Protein AF-G9KE84-F1 (afdb_monomer_lite)

pLDDT: mean 96.29, std 6.26, range [55.69, 98.75]

Organism: Mustela putorius furo (NCBI:txid9669)

Sequence (86 aa):
EDGLVAWFALGIDPAAAEEFKQRHENCYFLHPPMPALLQLKEKEAGVVAQARSVLAWHSRYKFCPTCGSATKIEEGGYKRVCLKED

Foldseek 3Di:
DPPDDDDDADDDDPVVQVVVCVVCVPDDDDPDVPPRLVVDDPVVSVVCVVNVVLVVCCVPPQADPPPRAGWDADPNSPDTHGPDDD

Structure (mmCIF, N/CA/C/O backbone):
data_AF-G9KE84-F1
#
_entry.id   AF-G9KE84-F1
#
loop_
_atom_site.group_PDB
_atom_site.id
_atom_site.type_symbol
_atom_site.label_atom_id
_atom_site.label_alt_id
_atom_site.label_comp_id
_atom_site.label_asym_id
_atom_site.label_entity_id
_atom_site.label_seq_id
_atom_site.pdbx_PDB_ins_code
_atom_site.Cartn_x
_atom_site.Cartn_y
_atom_site.Cartn_z
_atom_site.occupancy
_atom_site.B_iso_or_equiv
_atom_site.auth_seq_id
_atom_site.auth_comp_id
_atom_site.auth_asym_id
_atom_site.auth_atom_id
_atom_site.pdbx_PDB_model_num
ATOM 1 N N . GLU A 1 1 ? 10.892 -15.752 22.991 1.00 55.69 1 GLU A N 1
ATOM 2 C CA . GLU A 1 1 ? 10.752 -15.049 21.701 1.00 55.69 1 GLU A CA 1
ATOM 3 C C . GLU A 1 1 ? 10.075 -13.718 21.995 1.00 55.69 1 GLU A C 1
ATOM 5 O O . GLU A 1 1 ? 9.089 -13.726 22.717 1.00 55.69 1 GLU A O 1
ATOM 10 N N . ASP A 1 2 ? 10.670 -12.600 21.588 1.00 73.31 2 ASP A N 1
ATOM 11 C CA . ASP A 1 2 ? 10.781 -11.324 22.336 1.00 73.31 2 ASP A CA 1
ATOM 12 C C . ASP A 1 2 ? 9.492 -10.528 22.654 1.00 73.31 2 ASP A C 1
ATOM 14 O O . ASP A 1 2 ? 9.559 -9.368 23.053 1.00 73.31 2 ASP A O 1
ATOM 18 N N . GLY A 1 3 ? 8.303 -11.115 22.493 1.00 87.44 3 GLY A N 1
ATOM 19 C CA . GLY A 1 3 ? 7.022 -10.488 22.845 1.00 87.44 3 GLY A CA 1
ATOM 20 C C . GLY A 1 3 ? 6.610 -9.328 21.932 1.00 87.44 3 GLY A C 1
ATOM 21 O O . GLY A 1 3 ? 5.677 -8.593 22.254 1.00 87.44 3 GLY A O 1
ATOM 22 N N . LEU A 1 4 ? 7.289 -9.149 20.796 1.00 93.31 4 LEU A N 1
ATOM 23 C CA . LEU A 1 4 ? 6.994 -8.091 19.835 1.00 93.31 4 LEU A CA 1
ATOM 24 C C . LEU A 1 4 ? 5.769 -8.450 18.984 1.00 93.31 4 LEU A C 1
ATOM 26 O O . LEU A 1 4 ? 5.701 -9.526 18.393 1.00 93.31 4 LEU A O 1
ATOM 30 N N . VAL A 1 5 ? 4.820 -7.517 18.880 1.00 95.88 5 VAL A N 1
ATOM 31 C CA . VAL A 1 5 ? 3.624 -7.650 18.036 1.00 95.88 5 VAL A CA 1
ATOM 32 C C . VAL A 1 5 ? 3.830 -6.864 16.745 1.00 95.88 5 VAL A C 1
ATOM 34 O O . VAL A 1 5 ? 3.865 -5.633 16.756 1.00 95.88 5 VAL A O 1
ATOM 37 N N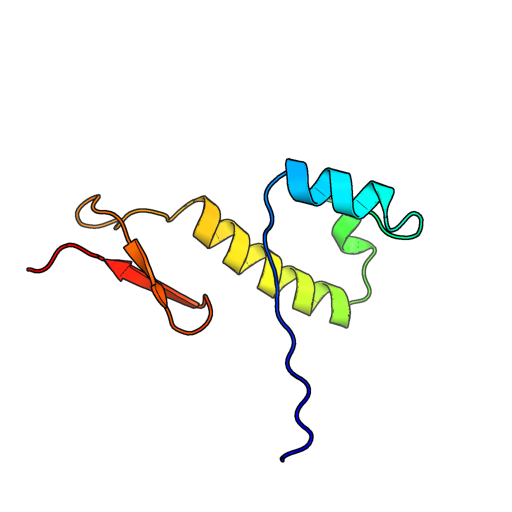 . ALA A 1 6 ? 3.962 -7.574 15.626 1.00 96.00 6 ALA A N 1
ATOM 38 C CA . ALA A 1 6 ? 4.110 -6.968 14.307 1.00 96.00 6 ALA A CA 1
ATOM 39 C C . ALA A 1 6 ? 2.751 -6.587 13.697 1.00 96.00 6 ALA A C 1
ATOM 41 O O . ALA A 1 6 ? 1.758 -7.294 13.864 1.00 96.00 6 ALA A O 1
ATOM 42 N N . TRP A 1 7 ? 2.731 -5.483 12.950 1.00 97.81 7 TRP A N 1
ATOM 43 C CA . TRP A 1 7 ? 1.566 -4.998 12.210 1.00 97.81 7 TRP A CA 1
ATOM 44 C C . TRP A 1 7 ? 1.917 -4.872 10.729 1.00 97.81 7 TRP A C 1
ATOM 46 O O . TRP A 1 7 ? 2.995 -4.393 10.382 1.00 97.81 7 TRP A O 1
ATOM 56 N N . PHE A 1 8 ? 0.989 -5.273 9.861 1.00 98.31 8 PHE A N 1
ATOM 57 C CA . PHE A 1 8 ? 1.158 -5.238 8.410 1.00 98.31 8 PHE A CA 1
ATOM 58 C C . PHE A 1 8 ? -0.032 -4.556 7.740 1.00 98.31 8 PHE A C 1
ATOM 60 O O . PHE A 1 8 ? -1.157 -4.602 8.236 1.00 98.31 8 PHE A O 1
ATOM 67 N N . ALA A 1 9 ? 0.221 -3.965 6.575 1.00 98.44 9 ALA A N 1
ATOM 68 C CA . ALA A 1 9 ? -0.811 -3.480 5.673 1.00 98.44 9 ALA A CA 1
ATOM 69 C C . ALA A 1 9 ? -0.847 -4.365 4.426 1.00 98.44 9 ALA A C 1
ATOM 71 O O . ALA A 1 9 ? 0.188 -4.596 3.802 1.00 98.44 9 ALA A O 1
ATOM 72 N N . LEU A 1 10 ? -2.037 -4.832 4.052 1.00 98.31 10 LEU A N 1
ATOM 73 C CA . LEU A 1 10 ? -2.227 -5.728 2.917 1.00 98.31 10 LEU A CA 1
ATOM 74 C C . LEU A 1 10 ? -3.171 -5.091 1.896 1.00 98.31 10 LEU A C 1
ATOM 76 O O . LEU A 1 10 ? -4.332 -4.820 2.192 1.00 98.31 10 LEU A O 1
ATOM 80 N N . GLY A 1 11 ? -2.661 -4.858 0.686 1.00 96.94 11 GLY A N 1
ATOM 81 C CA . GLY A 1 11 ? -3.494 -4.550 -0.473 1.00 96.94 11 GLY A CA 1
ATOM 82 C C . GLY A 1 11 ? -3.969 -5.845 -1.126 1.00 96.94 11 GLY A C 1
ATOM 83 O O . GLY A 1 11 ? -3.145 -6.702 -1.433 1.00 96.94 11 GLY A O 1
ATOM 84 N N . ILE A 1 12 ? -5.275 -5.969 -1.349 1.00 97.38 12 ILE A N 1
ATOM 85 C CA . ILE A 1 12 ? -5.906 -7.119 -2.012 1.00 97.38 12 ILE A CA 1
ATOM 86 C C . ILE A 1 12 ? -6.613 -6.673 -3.291 1.00 97.38 12 ILE A C 1
ATOM 88 O O . ILE A 1 12 ? -6.916 -5.489 -3.466 1.00 97.38 12 ILE A O 1
ATOM 92 N N . ASP A 1 13 ? -6.860 -7.615 -4.197 1.00 96.94 13 ASP A N 1
ATOM 93 C CA . ASP A 1 13 ? -7.659 -7.356 -5.387 1.00 96.94 13 ASP A CA 1
ATOM 94 C C . ASP A 1 13 ? -9.161 -7.222 -5.046 1.00 96.94 13 ASP A C 1
ATOM 96 O O . ASP A 1 13 ? -9.605 -7.639 -3.969 1.00 96.94 13 ASP A O 1
ATOM 100 N N . PRO A 1 14 ? -9.970 -6.635 -5.948 1.00 96.31 14 PRO A N 1
ATOM 101 C CA . PRO A 1 14 ? -11.387 -6.410 -5.683 1.00 96.31 14 PRO A CA 1
ATOM 102 C C . PRO A 1 14 ? -12.202 -7.685 -5.439 1.00 96.31 14 PRO A C 1
ATOM 104 O O . PRO A 1 14 ? -13.137 -7.638 -4.646 1.00 96.31 14 PRO A O 1
ATOM 107 N N . ALA A 1 15 ? -11.872 -8.817 -6.073 1.00 97.19 15 ALA A N 1
ATOM 108 C CA . ALA A 1 15 ? -12.641 -10.049 -5.899 1.00 97.19 15 ALA A CA 1
ATOM 109 C C . ALA A 1 15 ? -12.447 -10.614 -4.484 1.00 97.19 15 ALA A C 1
ATOM 111 O O . ALA A 1 15 ? -13.426 -10.926 -3.806 1.00 97.19 15 ALA A O 1
ATOM 112 N N . ALA A 1 16 ? -11.202 -10.632 -3.999 1.00 97.38 16 ALA A N 1
ATOM 113 C CA . ALA A 1 16 ? -10.901 -10.987 -2.614 1.00 97.38 16 ALA A CA 1
ATOM 114 C C . ALA A 1 16 ? -11.564 -10.026 -1.604 1.00 97.38 16 ALA A C 1
ATOM 116 O O . ALA A 1 16 ? -12.025 -10.448 -0.543 1.00 97.38 16 ALA A O 1
ATOM 117 N N . ALA A 1 17 ? -11.656 -8.732 -1.931 1.00 96.81 17 ALA A N 1
ATOM 118 C CA . ALA A 1 17 ? -12.327 -7.746 -1.083 1.00 96.81 17 ALA A CA 1
ATOM 119 C C . ALA A 1 17 ? -13.849 -7.970 -0.984 1.00 96.81 17 ALA A C 1
ATOM 121 O O . ALA A 1 17 ? -14.428 -7.751 0.082 1.00 96.81 17 ALA A O 1
ATOM 122 N N . GLU A 1 18 ? -14.509 -8.409 -2.061 1.00 96.50 18 GLU A N 1
ATOM 123 C CA . GLU A 1 18 ? -15.931 -8.781 -2.022 1.00 96.50 18 GLU A CA 1
ATOM 124 C C . GLU A 1 18 ? -16.173 -10.023 -1.162 1.00 96.50 18 GLU A C 1
ATOM 126 O O . GLU A 1 18 ? -17.066 -10.011 -0.313 1.00 96.50 18 GLU A O 1
ATOM 131 N N . GLU A 1 19 ? -15.349 -11.061 -1.319 1.00 96.94 19 GLU A N 1
ATOM 132 C CA . GLU A 1 19 ? -15.431 -12.267 -0.487 1.00 96.94 19 GLU A CA 1
ATOM 133 C C . GLU A 1 19 ? -15.252 -11.929 1.003 1.00 96.94 19 GLU A C 1
ATOM 135 O O . GLU A 1 19 ? -16.013 -12.401 1.852 1.00 96.94 19 GLU A O 1
ATOM 140 N N . PHE A 1 20 ? -14.292 -11.055 1.331 1.00 97.12 20 PHE A N 1
ATOM 141 C CA . PHE A 1 20 ? -14.059 -10.616 2.707 1.00 97.12 20 PHE A CA 1
ATOM 142 C C . PHE A 1 20 ? -15.298 -9.947 3.318 1.00 97.12 20 PHE A C 1
ATOM 144 O O . PHE A 1 20 ? -15.669 -10.258 4.449 1.00 97.12 20 PHE A O 1
ATOM 151 N N . LYS A 1 21 ? -15.970 -9.064 2.567 1.00 96.38 21 LYS A N 1
ATOM 152 C CA . LYS A 1 21 ? -17.190 -8.381 3.030 1.00 96.38 21 LYS A CA 1
ATOM 153 C C . LYS A 1 21 ? -18.334 -9.353 3.302 1.00 96.38 21 LYS A C 1
ATOM 155 O O . LYS A 1 21 ? -19.041 -9.185 4.288 1.00 96.38 21 LYS A O 1
ATOM 160 N N . GLN A 1 22 ? -18.494 -10.379 2.465 1.00 95.12 22 GLN A N 1
ATOM 161 C CA . GLN A 1 22 ? -19.522 -11.409 2.657 1.00 95.12 22 GLN A CA 1
ATOM 162 C C . GLN A 1 22 ? -19.272 -12.250 3.913 1.00 95.12 22 GLN A C 1
ATOM 164 O O . GLN A 1 22 ? -20.214 -12.684 4.566 1.00 95.12 22 GLN A O 1
ATOM 169 N N . ARG A 1 23 ? -18.001 -12.479 4.264 1.00 97.31 23 ARG A N 1
ATOM 170 C CA . ARG A 1 23 ? -17.620 -13.252 5.453 1.00 97.31 23 ARG A CA 1
ATOM 171 C C . ARG A 1 23 ? -17.677 -12.436 6.748 1.00 97.31 23 ARG A C 1
ATOM 173 O O . ARG A 1 23 ? -17.850 -13.014 7.820 1.00 97.31 23 ARG A O 1
ATOM 180 N N . HIS A 1 24 ? -17.503 -11.117 6.668 1.00 97.25 24 HIS A N 1
ATOM 181 C CA . HIS A 1 24 ? -17.346 -10.239 7.828 1.00 97.25 24 HIS A CA 1
ATOM 182 C C . HIS A 1 24 ? -18.307 -9.044 7.780 1.00 97.25 24 HIS A C 1
ATOM 184 O O . HIS A 1 24 ? -17.907 -7.922 7.481 1.00 97.25 24 HIS A O 1
ATOM 190 N N . GLU A 1 25 ? -19.566 -9.279 8.157 1.00 95.19 25 GLU A N 1
ATOM 191 C CA . GLU A 1 25 ? -20.662 -8.295 8.074 1.00 95.19 25 GLU A CA 1
ATOM 192 C C . GLU A 1 25 ? -20.430 -7.011 8.897 1.00 95.19 25 GLU A C 1
ATOM 194 O O . GLU A 1 25 ? -20.916 -5.942 8.538 1.00 95.19 25 GLU A O 1
ATOM 199 N N . ASN A 1 26 ? -19.647 -7.086 9.979 1.00 97.19 26 ASN A N 1
ATOM 200 C CA . ASN A 1 26 ? -19.339 -5.938 10.845 1.00 97.19 26 ASN A CA 1
ATOM 201 C C . ASN A 1 26 ? -18.132 -5.108 10.370 1.00 97.19 26 ASN A C 1
ATOM 203 O O . ASN A 1 26 ? -17.708 -4.179 11.060 1.00 97.19 26 ASN A O 1
ATOM 207 N N . CYS A 1 27 ? -17.543 -5.443 9.221 1.00 96.94 27 CYS A N 1
ATOM 208 C CA . CYS A 1 27 ? -16.394 -4.745 8.662 1.00 96.94 27 CYS A CA 1
ATOM 209 C C . CYS A 1 27 ? -16.720 -4.202 7.271 1.00 96.94 27 CYS A C 1
ATOM 211 O O . CYS A 1 27 ? -17.376 -4.847 6.460 1.00 96.94 27 CYS A O 1
ATOM 213 N N . TYR A 1 28 ? -16.209 -3.013 6.964 1.00 96.44 28 TYR A N 1
ATOM 214 C CA . TYR A 1 28 ? -16.356 -2.405 5.647 1.00 96.44 28 TYR A CA 1
ATOM 215 C C . TYR A 1 28 ? -15.089 -1.641 5.261 1.00 96.44 28 TYR A C 1
ATOM 217 O O . TYR A 1 28 ? -14.297 -1.232 6.111 1.00 96.44 28 TYR A O 1
ATOM 225 N N . PHE A 1 29 ? -14.901 -1.427 3.960 1.00 96.88 29 PHE A N 1
ATOM 226 C CA . PHE A 1 29 ? -13.819 -0.589 3.449 1.00 96.88 29 PHE A CA 1
ATOM 227 C C . PHE A 1 29 ? -14.252 0.877 3.453 1.00 96.88 29 PHE A C 1
ATOM 229 O O . PHE A 1 29 ? -15.237 1.248 2.811 1.00 96.88 29 PHE A O 1
ATOM 236 N N . LEU A 1 30 ? -13.511 1.716 4.171 1.00 97.25 30 LEU A N 1
ATOM 237 C CA . LEU A 1 30 ? -13.820 3.135 4.323 1.00 97.25 30 LEU A CA 1
ATOM 238 C C . LEU A 1 30 ? -13.642 3.896 2.996 1.00 97.25 30 LEU A C 1
ATOM 240 O O . LEU A 1 30 ? -12.544 3.945 2.438 1.00 97.25 30 LEU A O 1
ATOM 244 N N . HIS A 1 31 ? -14.718 4.508 2.495 1.00 96.12 31 HIS A N 1
ATOM 245 C CA . HIS A 1 31 ? -14.730 5.281 1.251 1.00 96.12 31 HIS A CA 1
ATOM 246 C C . HIS A 1 31 ? -15.865 6.334 1.253 1.00 96.12 31 HIS A C 1
ATOM 248 O O . HIS A 1 31 ? -16.876 6.115 1.916 1.00 96.12 31 HIS A O 1
ATOM 254 N N . PRO A 1 32 ? -15.734 7.454 0.507 1.00 97.75 32 PRO A N 1
ATOM 255 C CA . PRO A 1 32 ? -14.505 7.941 -0.122 1.00 97.75 32 PRO A CA 1
ATOM 256 C C . PRO A 1 32 ? -13.474 8.389 0.936 1.00 97.75 32 PRO A C 1
ATOM 258 O O . PRO A 1 32 ? -13.858 8.763 2.039 1.00 97.75 32 PRO A O 1
ATOM 261 N N . PRO A 1 33 ? -12.160 8.390 0.632 1.00 97.00 33 PRO A N 1
ATOM 262 C CA . PRO A 1 33 ? -11.127 8.699 1.626 1.00 97.00 33 PRO A CA 1
ATOM 263 C C . PRO A 1 33 ? -11.280 10.071 2.295 1.00 97.00 33 PRO A C 1
ATOM 265 O O . PRO A 1 33 ? -11.039 10.195 3.491 1.00 97.00 33 PRO A O 1
ATOM 268 N N . MET A 1 34 ? -11.698 11.094 1.545 1.00 97.19 34 MET A N 1
ATOM 269 C CA . MET A 1 34 ? -11.997 12.419 2.086 1.00 97.19 34 MET A CA 1
ATOM 270 C C . MET A 1 34 ? -13.512 12.662 2.074 1.00 97.19 34 MET A C 1
ATOM 272 O O . MET A 1 34 ? -14.124 12.456 1.026 1.00 97.19 34 MET A O 1
ATOM 276 N N . PRO A 1 35 ? -14.116 13.114 3.190 1.00 97.31 35 PRO A N 1
ATOM 277 C CA . PRO A 1 35 ? -13.494 13.388 4.491 1.00 97.31 35 PRO A CA 1
ATOM 278 C C . PRO A 1 35 ? -13.432 12.163 5.426 1.00 97.31 35 PRO A C 1
ATOM 280 O O . PRO A 1 35 ? -13.070 12.322 6.585 1.00 97.31 35 PRO A O 1
ATOM 283 N N . ALA A 1 36 ? -13.801 10.955 4.979 1.00 98.19 36 ALA A N 1
ATOM 284 C CA . ALA A 1 36 ? -14.043 9.818 5.875 1.00 98.19 36 ALA A CA 1
ATOM 285 C C . ALA A 1 36 ? -12.841 9.423 6.752 1.00 98.19 36 ALA A C 1
ATOM 287 O O . ALA A 1 36 ? -13.027 9.071 7.912 1.00 98.19 36 ALA A O 1
ATOM 288 N N . LEU A 1 37 ? -11.607 9.542 6.250 1.00 98.12 37 LEU A N 1
ATOM 289 C CA . LEU A 1 37 ? -10.396 9.266 7.035 1.00 98.12 37 LEU A CA 1
ATOM 290 C C . LEU A 1 37 ? -10.241 10.187 8.256 1.00 98.12 37 LEU A C 1
ATOM 292 O O . LEU A 1 37 ? -9.576 9.801 9.212 1.00 98.12 37 LEU A O 1
ATOM 296 N N . LEU A 1 38 ? -10.875 11.366 8.255 1.00 98.12 38 LEU A N 1
ATOM 297 C CA . LEU A 1 38 ? -10.882 12.288 9.396 1.00 98.12 38 LEU A CA 1
ATOM 298 C C . LEU A 1 38 ? -11.762 11.799 10.558 1.00 98.12 38 LEU A C 1
ATOM 300 O O . LEU A 1 38 ? -11.737 12.397 11.626 1.00 98.12 38 LEU A O 1
ATOM 304 N N . GLN A 1 39 ? -12.544 10.733 10.359 1.00 97.88 39 GLN A N 1
ATOM 305 C CA . GLN A 1 39 ? -13.362 10.118 11.409 1.00 97.88 39 GLN A CA 1
ATOM 306 C C . GLN A 1 39 ? -12.559 9.138 12.284 1.00 97.88 39 GLN A C 1
ATOM 308 O O . GLN A 1 39 ? -13.038 8.729 13.339 1.00 97.88 39 GLN A O 1
ATOM 313 N N . LEU A 1 40 ? -11.352 8.745 11.858 1.00 98.12 40 LEU A N 1
ATOM 314 C CA . LEU A 1 40 ? -10.469 7.872 12.633 1.00 98.12 40 LEU A CA 1
ATOM 315 C C . LEU A 1 40 ? -9.836 8.635 13.801 1.00 98.12 40 LEU A C 1
ATOM 317 O O . LEU A 1 40 ? -9.522 9.821 13.689 1.00 98.12 40 LEU A O 1
ATOM 321 N N . LYS A 1 41 ? -9.566 7.938 14.911 1.00 98.56 41 LYS A N 1
ATOM 322 C CA . LYS A 1 41 ? -8.769 8.512 16.004 1.00 98.56 41 LYS A CA 1
ATOM 323 C C . LYS A 1 41 ? -7.348 8.776 15.519 1.00 98.56 41 LYS A C 1
ATOM 325 O O . LYS A 1 41 ? -6.809 8.009 14.729 1.00 98.56 41 LYS A O 1
ATOM 330 N N . GLU A 1 42 ? -6.695 9.800 16.062 1.00 97.94 42 GLU A N 1
ATOM 331 C CA . GLU A 1 42 ? -5.376 10.266 15.601 1.00 97.94 42 GLU A CA 1
ATOM 332 C C . GLU A 1 42 ? -4.322 9.153 15.460 1.00 97.94 42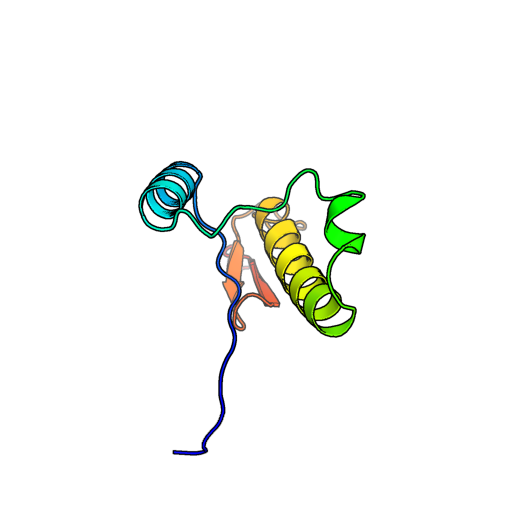 GLU A C 1
ATOM 334 O O . GLU A 1 42 ? -3.589 9.104 14.473 1.00 97.94 42 GLU A O 1
ATOM 339 N N . LYS A 1 43 ? -4.253 8.226 16.427 1.00 97.88 43 LYS A N 1
ATOM 340 C CA . LYS A 1 43 ? -3.280 7.120 16.402 1.00 97.88 43 LYS A CA 1
ATOM 341 C C . LYS A 1 43 ? -3.556 6.118 15.280 1.00 97.88 43 LYS A C 1
ATOM 343 O O . LYS A 1 43 ? -2.624 5.701 14.602 1.00 97.88 43 LYS A O 1
ATOM 348 N N . GLU A 1 44 ? -4.821 5.780 15.051 1.00 98.38 44 GLU A N 1
ATOM 349 C CA . GLU A 1 44 ? -5.241 4.888 13.963 1.00 98.38 44 GLU A CA 1
ATOM 350 C C . GLU A 1 44 ? -5.069 5.578 12.608 1.00 98.38 44 GLU A C 1
ATOM 352 O O . GLU A 1 44 ? -4.534 4.988 11.670 1.00 98.38 44 GLU A O 1
ATOM 357 N N . ALA A 1 45 ? -5.442 6.858 12.526 1.00 98.44 45 ALA A N 1
ATOM 358 C CA . ALA A 1 45 ? -5.269 7.682 11.339 1.00 98.44 45 ALA A CA 1
ATOM 359 C C . ALA A 1 45 ? -3.795 7.750 10.910 1.00 98.44 45 ALA A C 1
ATOM 361 O O . ALA A 1 45 ? -3.509 7.642 9.720 1.00 98.44 45 ALA A O 1
ATOM 362 N N . GLY A 1 46 ? -2.857 7.862 11.859 1.00 98.50 46 GLY A N 1
ATOM 363 C CA . GLY A 1 46 ? -1.419 7.841 11.577 1.00 98.50 46 GLY A CA 1
ATOM 364 C C . GLY A 1 46 ? -0.944 6.528 10.943 1.00 98.50 46 GLY A C 1
ATOM 365 O O . GLY A 1 46 ? -0.246 6.550 9.927 1.00 98.50 46 GLY A O 1
ATOM 366 N N . VAL A 1 47 ? -1.378 5.384 11.482 1.00 98.56 47 VAL A N 1
ATOM 367 C CA . VAL A 1 47 ? -1.054 4.056 10.926 1.00 98.56 47 VAL A CA 1
ATOM 368 C C . VAL A 1 47 ? -1.671 3.882 9.534 1.00 98.56 47 VAL A C 1
ATOM 370 O O . VAL A 1 47 ? -0.993 3.454 8.597 1.00 98.56 47 VAL A O 1
ATOM 373 N N . VAL A 1 48 ? -2.935 4.278 9.356 1.00 98.62 48 VAL A N 1
ATOM 374 C CA . VAL A 1 48 ? -3.616 4.225 8.053 1.00 98.62 48 VAL A CA 1
ATOM 375 C C . VAL A 1 48 ? -2.948 5.157 7.041 1.00 98.62 48 VAL A C 1
ATOM 377 O O . VAL A 1 48 ? -2.807 4.782 5.877 1.00 98.62 48 VAL A O 1
ATOM 380 N N . ALA A 1 49 ? -2.489 6.341 7.453 1.00 98.56 49 ALA A N 1
ATOM 381 C CA . ALA A 1 49 ? -1.785 7.276 6.581 1.00 98.56 49 ALA A CA 1
ATOM 382 C C . ALA A 1 49 ? -0.477 6.676 6.046 1.00 98.56 49 ALA A C 1
ATOM 384 O O . ALA A 1 49 ? -0.230 6.742 4.838 1.00 98.56 49 ALA A O 1
ATOM 385 N N . GLN A 1 50 ? 0.322 6.037 6.907 1.00 98.69 50 GLN A N 1
ATOM 386 C CA . GLN A 1 50 ? 1.538 5.324 6.506 1.00 98.69 50 GLN A CA 1
ATOM 387 C C . GLN A 1 50 ? 1.213 4.198 5.514 1.00 98.69 50 GLN A C 1
ATOM 389 O O . GLN A 1 50 ? 1.716 4.196 4.387 1.00 98.69 50 GLN A O 1
ATOM 394 N N . ALA A 1 51 ? 0.320 3.283 5.902 1.00 98.69 51 ALA A N 1
ATOM 395 C CA . ALA A 1 51 ? -0.071 2.128 5.098 1.00 98.69 51 ALA A CA 1
ATOM 396 C C . ALA A 1 51 ? -0.607 2.538 3.718 1.00 98.69 51 ALA A C 1
ATOM 398 O O . ALA A 1 51 ? -0.136 2.067 2.680 1.00 98.69 51 ALA A O 1
ATOM 399 N N . ARG A 1 52 ? -1.567 3.469 3.691 1.00 98.56 52 ARG A N 1
ATOM 400 C CA . ARG A 1 52 ? -2.200 3.938 2.457 1.00 98.56 52 ARG A CA 1
ATOM 401 C C . ARG A 1 52 ? -1.206 4.645 1.539 1.00 98.56 52 ARG A C 1
ATOM 403 O O . ARG A 1 52 ? -1.316 4.492 0.326 1.00 98.56 52 ARG A O 1
ATOM 410 N N . SER A 1 53 ? -0.243 5.391 2.085 1.00 98.69 53 SER A N 1
ATOM 411 C CA . SER A 1 53 ? 0.772 6.093 1.287 1.00 98.69 53 SER A CA 1
ATOM 412 C C . SER A 1 53 ? 1.720 5.123 0.583 1.00 98.69 53 SER A C 1
ATOM 414 O O . SER A 1 53 ? 1.946 5.262 -0.620 1.00 98.69 53 SER A O 1
ATOM 416 N N . VAL A 1 54 ? 2.210 4.097 1.289 1.00 98.75 54 VAL A N 1
ATOM 417 C CA . VAL A 1 54 ? 3.086 3.064 0.704 1.00 98.75 54 VAL A CA 1
ATOM 418 C C . VAL A 1 54 ? 2.336 2.238 -0.348 1.00 98.75 54 VAL A C 1
ATOM 420 O O . VAL A 1 54 ? 2.829 2.058 -1.463 1.00 98.75 54 VAL A O 1
ATOM 423 N N . LEU A 1 55 ? 1.101 1.810 -0.057 1.00 98.56 55 LEU A N 1
ATOM 424 C CA . LEU A 1 55 ? 0.270 1.083 -1.026 1.00 98.56 55 LEU A CA 1
ATOM 425 C C . LEU A 1 55 ? -0.056 1.939 -2.265 1.00 98.56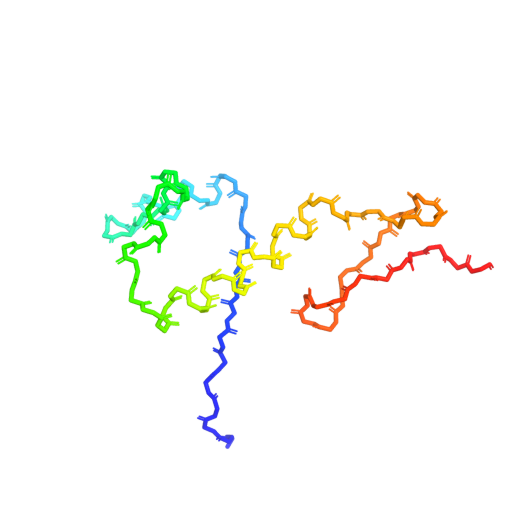 55 LEU A C 1
ATOM 427 O O . LEU A 1 55 ? -0.003 1.449 -3.396 1.00 98.56 55 LEU A O 1
ATOM 431 N N . ALA A 1 56 ? -0.334 3.235 -2.083 1.00 98.50 56 ALA A N 1
ATOM 432 C CA . ALA A 1 56 ? -0.552 4.158 -3.194 1.00 98.50 56 ALA A CA 1
ATOM 433 C C . ALA A 1 56 ? 0.714 4.328 -4.048 1.00 98.50 56 ALA A C 1
ATOM 435 O O . ALA A 1 56 ? 0.620 4.298 -5.279 1.00 98.50 56 ALA A O 1
ATOM 436 N N . TRP A 1 57 ? 1.891 4.441 -3.426 1.00 98.62 57 TRP A N 1
ATOM 437 C CA . TRP A 1 57 ? 3.168 4.473 -4.136 1.00 98.62 57 TRP A CA 1
ATOM 438 C C . TRP A 1 57 ? 3.366 3.211 -4.981 1.00 98.62 57 TRP A C 1
ATOM 440 O O . TRP A 1 57 ? 3.588 3.314 -6.187 1.00 98.62 57 TRP A O 1
ATOM 450 N N . HIS A 1 58 ? 3.166 2.022 -4.410 1.00 98.31 58 HIS A N 1
ATOM 451 C CA . HIS A 1 58 ? 3.247 0.766 -5.159 1.00 98.31 58 HIS A CA 1
ATOM 452 C C . HIS A 1 58 ? 2.263 0.678 -6.329 1.00 98.31 58 HIS A C 1
ATOM 454 O O . HIS A 1 58 ? 2.601 0.116 -7.371 1.00 98.31 58 HIS A O 1
ATOM 460 N N . SER A 1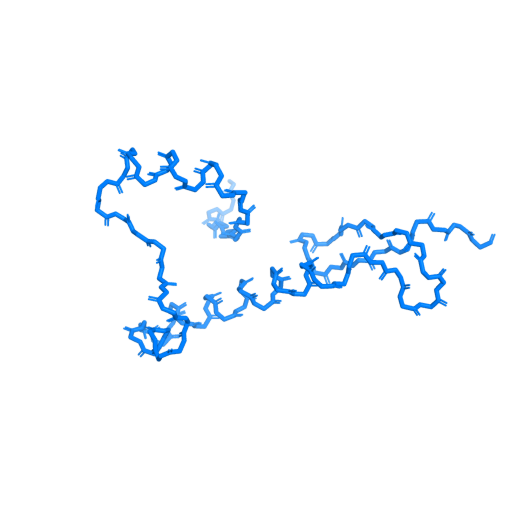 59 ? 1.061 1.245 -6.193 1.00 97.62 59 SER A N 1
ATOM 461 C CA . SER A 1 59 ? 0.075 1.228 -7.277 1.00 97.62 59 SER A CA 1
ATOM 462 C C . SER A 1 59 ? 0.518 2.040 -8.503 1.00 97.62 59 SER A C 1
ATOM 464 O O . SER A 1 59 ? 0.179 1.667 -9.626 1.00 97.62 59 SER A O 1
ATOM 466 N N . ARG A 1 60 ? 1.304 3.110 -8.300 1.00 98.31 60 ARG A N 1
ATOM 467 C CA . ARG A 1 60 ? 1.682 4.080 -9.344 1.00 98.31 60 ARG A CA 1
ATOM 468 C C . ARG A 1 60 ? 3.123 3.936 -9.838 1.00 98.31 60 ARG A C 1
ATOM 470 O O . ARG A 1 60 ? 3.386 4.206 -11.001 1.00 98.31 60 ARG A O 1
ATOM 477 N N . TYR A 1 61 ? 4.043 3.477 -8.995 1.00 98.19 61 TYR A N 1
ATOM 478 C CA . TYR A 1 61 ? 5.481 3.419 -9.285 1.00 98.19 61 TYR A CA 1
ATOM 479 C C . TYR A 1 61 ? 5.948 1.982 -9.536 1.00 98.19 61 TYR A C 1
ATOM 481 O O . TYR A 1 61 ? 6.869 1.485 -8.895 1.00 98.19 61 TYR A O 1
ATOM 489 N N . LYS A 1 62 ? 5.286 1.280 -10.462 1.00 98.12 62 LYS A N 1
ATOM 490 C CA . LYS A 1 62 ? 5.600 -0.127 -10.781 1.00 98.12 62 LYS A CA 1
ATOM 491 C C . LYS A 1 62 ? 6.868 -0.297 -11.632 1.00 98.12 62 LYS A C 1
ATOM 493 O O . LYS A 1 62 ? 7.456 -1.380 -11.643 1.00 98.12 62 LYS A O 1
ATOM 498 N N . PHE A 1 63 ? 7.312 0.763 -12.301 1.00 98.50 63 PHE A N 1
ATOM 499 C CA . PHE A 1 63 ? 8.440 0.761 -13.234 1.00 98.50 63 PHE A CA 1
ATOM 500 C C . PHE A 1 63 ? 9.529 1.742 -12.795 1.00 98.50 63 PHE A C 1
ATOM 502 O O . PHE A 1 63 ? 9.265 2.693 -12.058 1.00 98.50 63 PHE A O 1
ATOM 509 N N . CYS A 1 64 ? 10.759 1.493 -13.239 1.00 98.12 64 CYS A N 1
ATOM 510 C CA . CYS A 1 64 ? 11.910 2.328 -12.945 1.00 98.12 64 CYS A CA 1
ATOM 511 C C . CYS A 1 64 ? 11.750 3.685 -13.649 1.00 98.12 64 CYS A C 1
ATOM 513 O O . CYS A 1 64 ? 11.611 3.705 -14.874 1.00 98.12 64 CYS A O 1
ATOM 515 N N . PRO A 1 65 ? 11.814 4.814 -12.922 1.00 97.94 65 PRO A N 1
ATOM 516 C CA . PRO A 1 65 ? 11.698 6.135 -13.536 1.00 97.94 65 PRO A CA 1
ATOM 517 C C . PRO A 1 65 ? 12.869 6.464 -14.477 1.00 97.94 65 PRO A C 1
ATOM 519 O O . PRO A 1 65 ? 12.714 7.303 -15.354 1.00 97.94 65 PRO A O 1
ATOM 522 N N . THR A 1 66 ? 14.020 5.801 -14.322 1.00 98.00 66 THR A N 1
ATOM 523 C CA . THR A 1 66 ? 15.225 6.054 -15.127 1.00 98.00 66 THR A CA 1
ATOM 524 C C . THR A 1 66 ? 15.211 5.313 -16.463 1.00 98.00 66 THR A C 1
ATOM 526 O O . THR A 1 66 ? 15.551 5.894 -17.487 1.00 98.00 66 THR A O 1
ATOM 529 N N . CYS A 1 67 ? 14.842 4.026 -16.471 1.00 97.81 67 CYS A N 1
ATOM 530 C CA . CYS A 1 67 ? 14.968 3.171 -17.661 1.00 97.81 67 CYS A CA 1
ATOM 531 C C . CYS A 1 67 ? 13.652 2.532 -18.135 1.00 97.81 67 CYS A C 1
ATOM 533 O O . CYS A 1 67 ? 13.658 1.790 -19.113 1.00 97.81 67 CYS A O 1
ATOM 535 N N . GLY A 1 68 ? 12.539 2.743 -17.426 1.00 97.75 68 GLY A N 1
ATOM 536 C CA . GLY A 1 68 ? 11.231 2.168 -17.757 1.00 97.75 68 GLY A CA 1
ATOM 537 C C . GLY A 1 68 ? 11.080 0.666 -17.482 1.00 97.75 68 GLY A C 1
ATOM 538 O O 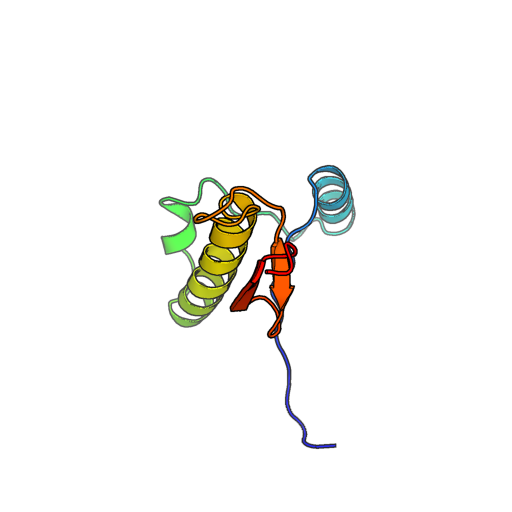. GLY A 1 68 ? 9.984 0.133 -17.633 1.00 97.75 68 GLY A O 1
ATOM 539 N N . SER A 1 69 ? 12.137 -0.031 -17.051 1.00 98.25 69 SER A N 1
ATOM 540 C CA . SER A 1 69 ? 12.075 -1.468 -16.746 1.00 98.25 69 SER A CA 1
ATOM 541 C C . SER A 1 69 ? 11.225 -1.758 -15.508 1.00 98.25 69 SER A C 1
ATOM 543 O O . SER A 1 69 ? 11.021 -0.892 -14.654 1.00 98.25 69 SER A O 1
ATOM 545 N N . ALA A 1 70 ? 10.727 -2.989 -15.388 1.00 98.12 70 ALA A N 1
ATOM 546 C CA . ALA A 1 70 ? 9.988 -3.416 -14.205 1.00 98.12 70 ALA A CA 1
ATOM 547 C C . ALA A 1 70 ? 10.850 -3.314 -12.932 1.00 98.12 70 ALA A C 1
ATOM 549 O O . ALA A 1 70 ? 12.081 -3.388 -12.970 1.00 98.12 70 ALA A O 1
ATOM 550 N N . THR A 1 71 ? 10.184 -3.144 -11.791 1.00 98.56 71 THR A N 1
ATOM 551 C CA . THR A 1 71 ? 10.830 -3.101 -10.472 1.00 98.56 71 THR A CA 1
ATOM 552 C C . THR A 1 71 ? 10.240 -4.163 -9.552 1.00 98.56 71 THR A C 1
ATOM 554 O O . THR A 1 71 ? 9.040 -4.440 -9.624 1.00 98.56 71 THR A O 1
ATOM 557 N N . LYS A 1 72 ? 11.052 -4.707 -8.645 1.00 98.06 72 LYS A N 1
ATOM 558 C CA . LYS A 1 72 ? 10.597 -5.574 -7.543 1.00 98.06 72 LYS A CA 1
ATOM 559 C C . LYS A 1 72 ? 10.475 -4.791 -6.237 1.00 98.06 72 LYS A C 1
ATOM 561 O O . LYS A 1 72 ? 11.171 -3.795 -6.062 1.00 98.06 72 LYS A O 1
ATOM 566 N N . ILE A 1 73 ? 9.584 -5.232 -5.348 1.00 98.25 73 ILE A N 1
ATOM 567 C CA . ILE A 1 73 ? 9.424 -4.680 -3.992 1.00 98.25 73 ILE A CA 1
ATOM 568 C C . ILE A 1 73 ? 10.433 -5.356 -3.059 1.00 98.25 73 ILE A C 1
ATOM 570 O O . ILE A 1 73 ? 10.582 -6.573 -3.111 1.00 98.25 73 ILE A O 1
ATOM 574 N N . GLU A 1 74 ? 11.086 -4.580 -2.198 1.00 98.06 74 GLU A N 1
ATOM 575 C CA . GLU A 1 74 ? 12.027 -5.053 -1.175 1.00 98.06 74 GLU A CA 1
ATOM 576 C C . GLU A 1 74 ? 11.827 -4.296 0.156 1.00 98.06 74 GLU A C 1
ATOM 578 O O . GLU A 1 74 ? 10.919 -3.469 0.275 1.00 98.06 74 GLU A O 1
ATOM 583 N N . GLU A 1 75 ? 12.650 -4.606 1.168 1.00 97.75 75 GLU A N 1
ATOM 584 C CA . GLU A 1 75 ? 12.661 -3.959 2.498 1.00 97.75 75 GLU A CA 1
ATOM 585 C C . GLU A 1 75 ? 11.260 -3.863 3.133 1.00 97.75 75 GLU A C 1
ATOM 587 O O . GLU A 1 75 ? 10.823 -2.814 3.599 1.00 97.75 75 GLU A O 1
ATOM 592 N N . GLY A 1 76 ? 10.503 -4.965 3.087 1.00 97.19 76 GLY A N 1
ATOM 593 C CA . GLY A 1 76 ? 9.164 -5.036 3.683 1.00 97.19 76 GLY A CA 1
ATOM 594 C C . GLY A 1 76 ? 8.127 -4.099 3.050 1.00 97.19 76 GLY A C 1
ATOM 595 O O . GLY A 1 76 ? 7.139 -3.772 3.699 1.00 97.19 76 GLY A O 1
ATOM 596 N N . GLY A 1 77 ? 8.341 -3.649 1.808 1.00 97.94 77 GLY A N 1
ATOM 597 C CA . GLY A 1 77 ? 7.449 -2.710 1.117 1.00 97.94 77 GLY A CA 1
ATOM 598 C C . GLY A 1 77 ? 8.005 -1.292 0.995 1.00 97.94 77 GLY A C 1
ATOM 599 O O . GLY A 1 77 ? 7.448 -0.481 0.263 1.00 97.94 77 GLY A O 1
ATOM 600 N N . TYR A 1 78 ? 9.120 -0.975 1.653 1.00 98.31 78 TYR A N 1
ATOM 601 C CA . TYR A 1 78 ? 9.664 0.388 1.663 1.00 98.31 78 TYR A CA 1
ATOM 602 C C . TYR A 1 78 ? 10.621 0.694 0.513 1.00 98.31 78 TYR A C 1
ATOM 604 O O . TYR A 1 78 ? 11.039 1.839 0.351 1.00 98.31 78 TYR A O 1
ATOM 612 N N . LYS A 1 79 ? 10.934 -0.294 -0.331 1.00 98.50 79 LYS A N 1
ATOM 613 C CA . LYS A 1 79 ? 11.862 -0.115 -1.446 1.00 98.50 79 LYS A CA 1
ATOM 614 C C . LYS A 1 79 ? 11.362 -0.758 -2.722 1.00 98.50 79 LYS A C 1
ATOM 616 O O . LYS A 1 79 ? 10.677 -1.781 -2.711 1.00 98.50 79 LYS A O 1
ATOM 621 N N . ARG A 1 80 ? 11.741 -0.146 -3.842 1.00 98.44 80 ARG A N 1
ATOM 622 C CA . ARG A 1 80 ? 11.615 -0.736 -5.169 1.00 98.44 80 ARG A CA 1
ATOM 623 C C . ARG A 1 80 ? 12.961 -0.709 -5.864 1.00 98.44 80 ARG A C 1
ATOM 625 O O . ARG A 1 80 ? 13.628 0.322 -5.866 1.00 98.44 80 ARG A O 1
ATOM 632 N N . VAL A 1 81 ? 13.341 -1.839 -6.446 1.00 98.19 81 VAL A N 1
ATOM 633 C CA . VAL A 1 81 ? 14.635 -2.025 -7.110 1.00 98.19 81 VAL A CA 1
ATOM 634 C C . VAL A 1 81 ? 14.404 -2.354 -8.576 1.00 98.19 81 VAL A C 1
ATOM 636 O O . VAL A 1 81 ? 13.548 -3.178 -8.904 1.00 98.19 81 VAL A O 1
ATOM 639 N N . CYS A 1 82 ? 15.135 -1.665 -9.453 1.00 98.19 82 CYS A N 1
ATOM 640 C CA . CYS A 1 82 ? 15.124 -1.918 -10.889 1.00 98.19 82 CYS A CA 1
ATOM 641 C C . CYS A 1 82 ? 15.600 -3.345 -11.179 1.00 98.19 82 CYS A C 1
ATOM 643 O O . CYS A 1 82 ? 16.563 -3.803 -10.575 1.00 98.19 82 CYS A O 1
ATOM 645 N N . LEU A 1 83 ? 14.915 -4.043 -12.087 1.00 97.44 83 LEU A N 1
ATOM 646 C CA . LEU A 1 8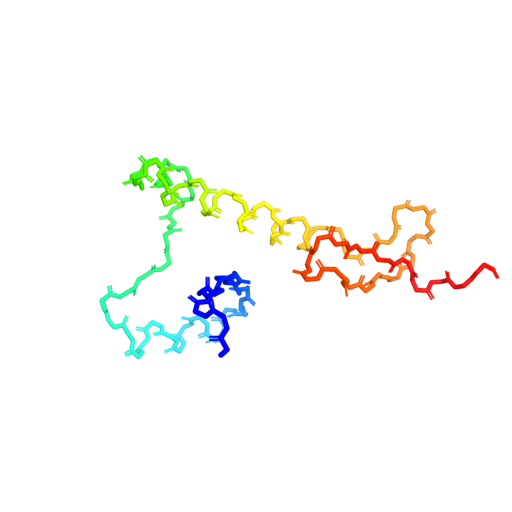3 ? 15.291 -5.401 -12.498 1.00 97.44 83 LEU A CA 1
ATOM 647 C C . LEU A 1 83 ? 16.260 -5.437 -13.680 1.00 97.44 83 LEU A C 1
ATOM 649 O O . LEU A 1 83 ? 16.763 -6.502 -14.015 1.00 97.44 83 LEU A O 1
ATOM 653 N N . LYS A 1 84 ? 16.490 -4.296 -14.333 1.00 95.81 84 LYS A N 1
ATOM 654 C CA . LYS A 1 84 ? 17.515 -4.192 -15.364 1.00 95.81 84 LYS A CA 1
ATOM 655 C C . LYS A 1 84 ? 18.878 -4.150 -14.677 1.00 95.81 84 LYS A C 1
ATOM 657 O O . LYS A 1 84 ? 19.132 -3.212 -13.924 1.00 95.81 84 LYS A O 1
ATOM 662 N N . GLU A 1 85 ? 19.686 -5.170 -14.931 1.00 86.44 85 GLU A N 1
ATOM 663 C CA . GLU A 1 85 ? 21.120 -5.174 -14.642 1.00 86.44 85 GLU A CA 1
ATOM 664 C C . GLU A 1 85 ? 21.816 -4.187 -15.594 1.00 86.44 85 GLU A C 1
ATOM 666 O O . GLU A 1 85 ? 21.336 -3.983 -16.716 1.00 86.44 85 GLU A O 1
ATOM 671 N N . ASP A 1 86 ? 22.868 -3.523 -15.108 1.00 68.25 86 ASP A N 1
ATOM 672 C CA . ASP A 1 86 ? 23.614 -2.507 -15.866 1.00 68.25 86 ASP A CA 1
ATOM 673 C C . ASP A 1 86 ? 24.163 -3.042 -17.201 1.00 68.25 86 ASP A C 1
ATOM 675 O O . ASP A 1 86 ? 24.731 -4.159 -17.217 1.00 68.25 86 ASP A O 1
#

Radius of gyration: 16.55 Å; chains: 1; bounding box: 44×28×41 Å

Secondary structure (DSSP, 8-state):
-------------HHHHHHHHHH-TT-----SHHHHGGGS-HHHHHHHHHHHHHHHHHHH--B-TTT--BEEEEGGGTEEEE----

InterPro domains:
  IPR015376 Zinc ribbon, NADH pyrophosphatase [PF09297] (59-82)
  IPR050241 NAD-capped RNA hydrolase NudC subfamily [PTHR42904] (6-84)